Protein AF-A0AAW4L8B2-F1 (afdb_monomer_lite)

pLDDT: mean 75.54, std 14.94, range [41.06, 93.44]

InterPro domains:
  IPR036188 FAD/NAD(P)-binding domain superfamily [G3DSA:3.50.50.60] (1-39)
  IPR036188 FAD/NAD(P)-binding domain superfamily [SSF51905] (1-44)

Organism: NCBI:txid60036

Secondary structure (DSSP, 8-state):
----EEEE--SHHHHHHHHHHHHTT---EEEE-SSSS-S-TTS-EEEPSTT-EEE-----

Foldseek 3Di:
DDDAAEQEALEQVSLVVVVVCVVVVNDRYDYDYPDPDHDAPDDDWDQDPPRRTHRDNDDD

Sequence (60 aa):
MHNKIIIIGAGPSGLGAAYHFSKLSHTDWQILEFNDWVSCKPNKIRQLPNEVFECIQGSP

Radius of gyration: 12.0 Å; chains: 1; bounding box: 44×18×25 Å

Structure (mmCIF, N/CA/C/O backbone):
data_AF-A0AAW4L8B2-F1
#
_entry.id   AF-A0AAW4L8B2-F1
#
loop_
_atom_site.group_PDB
_atom_site.id
_atom_site.type_symbol
_atom_site.label_atom_id
_atom_site.label_alt_id
_atom_site.label_comp_id
_atom_site.label_asym_id
_atom_site.label_entity_id
_atom_site.label_seq_id
_atom_site.pdbx_PDB_ins_code
_atom_site.Cartn_x
_atom_site.Cartn_y
_atom_site.Cartn_z
_atom_site.occupancy
_atom_site.B_iso_or_equiv
_atom_site.auth_seq_id
_atom_site.auth_comp_id
_atom_site.auth_asym_id
_atom_site.auth_atom_id
_atom_site.pdbx_PDB_model_num
ATOM 1 N N . MET A 1 1 ? -22.473 10.988 6.637 1.00 50.03 1 MET A N 1
ATOM 2 C CA . MET A 1 1 ? -21.819 10.833 5.321 1.00 50.03 1 MET A CA 1
ATOM 3 C C . MET A 1 1 ? -20.649 9.890 5.511 1.00 50.03 1 MET A C 1
ATOM 5 O O . MET A 1 1 ? -19.881 10.110 6.438 1.00 50.03 1 MET A O 1
ATOM 9 N N . HIS A 1 2 ? -20.583 8.813 4.735 1.00 74.75 2 HIS 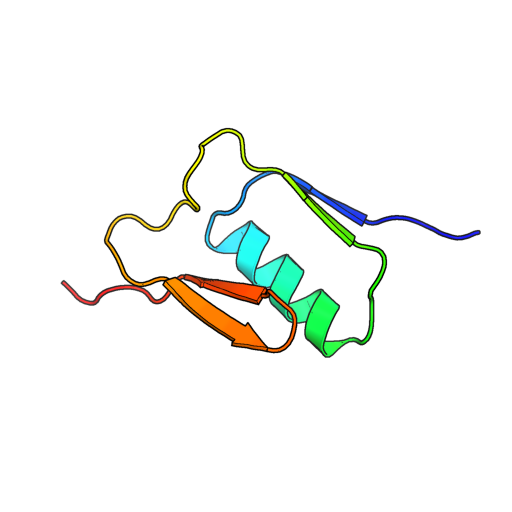A N 1
ATOM 10 C CA . HIS A 1 2 ? -19.475 7.857 4.757 1.00 74.75 2 HIS A CA 1
ATOM 11 C C . HIS A 1 2 ? -18.624 8.156 3.521 1.00 74.75 2 HIS A C 1
ATOM 13 O O . HIS A 1 2 ? -19.126 8.029 2.406 1.00 74.75 2 HIS A O 1
ATOM 19 N N . ASN A 1 3 ? -17.408 8.667 3.718 1.00 82.69 3 ASN A N 1
ATOM 20 C CA . ASN A 1 3 ? -16.539 9.084 2.622 1.00 82.69 3 ASN A CA 1
ATOM 21 C C . ASN A 1 3 ? -15.465 8.022 2.412 1.00 82.69 3 ASN A C 1
ATOM 23 O O . ASN A 1 3 ? -14.516 7.957 3.190 1.00 82.69 3 ASN A O 1
ATOM 27 N N . LYS A 1 4 ? -15.610 7.245 1.340 1.00 88.81 4 LYS A N 1
ATOM 28 C CA . LYS A 1 4 ? -14.600 6.277 0.923 1.00 88.81 4 LYS A CA 1
ATOM 29 C C . LYS A 1 4 ? -13.373 6.984 0.365 1.00 88.81 4 LYS A C 1
ATOM 31 O O . LYS A 1 4 ? -13.497 7.866 -0.488 1.00 88.81 4 LYS A O 1
ATOM 36 N N . ILE A 1 5 ? -12.188 6.573 0.808 1.00 91.50 5 ILE A N 1
ATOM 37 C CA . ILE A 1 5 ? -10.912 7.126 0.342 1.00 91.50 5 ILE A CA 1
ATOM 38 C C . ILE A 1 5 ? -10.340 6.241 -0.767 1.00 91.50 5 ILE A C 1
ATOM 40 O O . ILE A 1 5 ? -10.178 5.035 -0.594 1.00 91.50 5 ILE A O 1
ATOM 44 N N . ILE A 1 6 ? -9.991 6.841 -1.906 1.00 93.44 6 ILE A N 1
ATOM 45 C CA . ILE A 1 6 ? -9.340 6.138 -3.017 1.00 93.44 6 ILE A CA 1
ATOM 46 C C . ILE A 1 6 ? -7.921 6.679 -3.194 1.00 93.44 6 ILE A C 1
ATOM 48 O O . ILE A 1 6 ? -7.728 7.874 -3.411 1.00 93.44 6 ILE A O 1
ATOM 52 N N . ILE A 1 7 ? -6.934 5.789 -3.114 1.00 91.94 7 ILE A N 1
ATOM 53 C CA . ILE A 1 7 ? -5.519 6.073 -3.369 1.00 91.94 7 ILE A CA 1
ATOM 54 C C . ILE A 1 7 ? -5.194 5.573 -4.780 1.00 91.94 7 ILE A C 1
ATOM 56 O O . ILE A 1 7 ? -5.397 4.398 -5.081 1.00 91.94 7 ILE A O 1
ATOM 60 N N . ILE A 1 8 ? -4.680 6.447 -5.645 1.00 93.00 8 ILE A N 1
ATOM 61 C CA . ILE A 1 8 ? -4.245 6.081 -6.999 1.00 93.00 8 ILE A CA 1
ATOM 62 C C . ILE A 1 8 ? -2.715 5.984 -7.023 1.00 93.00 8 ILE A C 1
ATOM 64 O O . ILE A 1 8 ? -2.027 6.973 -6.775 1.00 93.00 8 ILE A O 1
ATOM 68 N N . GLY A 1 9 ? -2.205 4.793 -7.334 1.00 90.00 9 GLY A N 1
ATOM 69 C CA . GLY A 1 9 ? -0.785 4.444 -7.390 1.00 90.00 9 GLY A CA 1
ATOM 70 C C . GLY A 1 9 ? -0.274 3.778 -6.109 1.00 90.00 9 GLY A C 1
ATOM 71 O O . GLY A 1 9 ? -0.346 4.356 -5.028 1.00 90.00 9 GLY A O 1
ATOM 72 N N . ALA A 1 10 ? 0.320 2.590 -6.235 1.00 88.38 10 ALA A N 1
ATOM 73 C CA . ALA A 1 10 ? 0.949 1.811 -5.165 1.00 88.38 10 ALA A CA 1
ATOM 74 C C . ALA A 1 10 ? 2.481 1.951 -5.161 1.00 88.38 10 ALA A C 1
ATOM 76 O O . ALA A 1 10 ? 3.228 0.981 -5.018 1.00 88.38 10 ALA A O 1
ATOM 77 N N . GLY A 1 11 ? 2.961 3.184 -5.332 1.00 86.50 11 GLY A N 1
ATOM 78 C CA . GLY A 1 11 ? 4.350 3.560 -5.052 1.00 86.50 11 GLY A CA 1
ATOM 79 C C . GLY A 1 11 ? 4.573 3.918 -3.574 1.00 86.50 11 GLY A C 1
ATOM 80 O O . GLY A 1 11 ? 3.642 3.834 -2.770 1.00 86.50 11 GLY A O 1
ATOM 81 N N . PRO A 1 12 ? 5.773 4.402 -3.198 1.00 84.81 12 PRO A N 1
ATOM 82 C CA . PRO A 1 12 ? 6.097 4.750 -1.810 1.00 84.81 12 PRO A CA 1
ATOM 83 C C . PRO 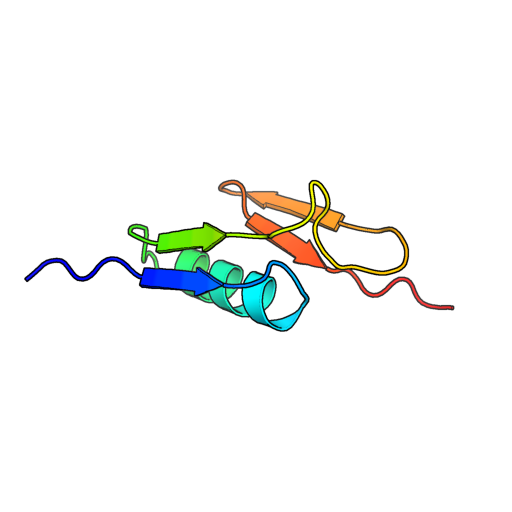A 1 12 ? 5.101 5.724 -1.163 1.00 84.81 12 PRO A C 1
ATOM 85 O O . PRO A 1 12 ? 4.739 5.560 -0.003 1.00 84.81 12 PRO A O 1
ATOM 88 N N . SER A 1 13 ? 4.609 6.708 -1.924 1.00 88.88 13 SER A N 1
ATOM 89 C CA . SER A 1 13 ? 3.624 7.677 -1.427 1.00 88.88 13 SER A CA 1
ATOM 90 C C . SER A 1 13 ? 2.250 7.046 -1.174 1.00 88.88 13 SER A C 1
ATOM 92 O O . SER A 1 13 ? 1.679 7.249 -0.103 1.00 88.88 13 SER A O 1
ATOM 94 N N . GLY A 1 14 ? 1.742 6.239 -2.111 1.00 89.81 14 GLY A N 1
ATOM 95 C CA . GLY A 1 14 ? 0.440 5.586 -1.960 1.00 89.81 14 GLY A CA 1
ATOM 96 C C . GLY A 1 14 ? 0.432 4.524 -0.862 1.00 89.81 14 GLY A C 1
ATOM 97 O O . GLY A 1 14 ? -0.498 4.471 -0.059 1.00 89.81 14 GLY A O 1
ATOM 98 N N . LEU A 1 15 ? 1.509 3.742 -0.755 1.00 88.00 15 LEU A N 1
ATOM 99 C CA . LEU A 1 15 ? 1.689 2.782 0.336 1.00 88.00 15 LEU A CA 1
ATOM 100 C C . LEU A 1 15 ? 1.845 3.483 1.694 1.00 88.00 15 LEU A C 1
ATOM 102 O O . LEU A 1 15 ? 1.261 3.041 2.681 1.00 88.00 15 LEU A O 1
ATOM 106 N N . GLY A 1 16 ? 2.559 4.613 1.749 1.00 87.19 16 GLY A N 1
ATOM 107 C CA . GLY A 1 16 ? 2.645 5.442 2.953 1.00 87.19 16 GLY A CA 1
ATOM 108 C C . GLY A 1 16 ? 1.276 5.958 3.407 1.00 87.19 16 GLY A C 1
ATOM 109 O O . GLY A 1 16 ? 0.941 5.869 4.588 1.00 87.19 16 GLY A O 1
ATOM 110 N N . ALA A 1 17 ? 0.443 6.426 2.474 1.00 90.12 17 ALA A N 1
ATOM 111 C CA . ALA A 1 17 ? -0.927 6.837 2.778 1.00 90.12 17 ALA A CA 1
ATOM 112 C C . ALA A 1 17 ? -1.761 5.670 3.342 1.00 90.12 17 ALA A C 1
ATOM 114 O O . ALA A 1 17 ? -2.361 5.806 4.410 1.00 90.12 17 ALA A O 1
ATOM 115 N N . ALA A 1 18 ? -1.731 4.503 2.688 1.00 88.00 18 ALA A N 1
ATOM 116 C CA . ALA A 1 18 ? -2.424 3.291 3.138 1.00 88.00 18 ALA A CA 1
ATOM 117 C C . ALA A 1 18 ? -1.984 2.834 4.544 1.00 88.00 18 ALA A C 1
ATOM 119 O O . ALA A 1 18 ? -2.815 2.486 5.390 1.00 88.00 18 ALA A O 1
ATOM 120 N N . TYR A 1 19 ? -0.681 2.896 4.833 1.00 86.75 19 TYR A N 1
ATOM 121 C CA . TYR A 1 19 ? -0.126 2.601 6.154 1.00 86.75 19 TYR A CA 1
ATOM 122 C C . TYR A 1 19 ? -0.679 3.532 7.239 1.00 86.75 19 TYR A C 1
ATOM 124 O O . TYR A 1 19 ? -1.094 3.072 8.308 1.00 86.75 19 TYR A O 1
ATOM 132 N N . HIS A 1 20 ? -0.723 4.839 6.971 1.00 89.25 20 HIS A N 1
ATOM 133 C CA . HIS A 1 20 ? -1.262 5.810 7.919 1.00 89.25 20 HIS A CA 1
ATOM 134 C C . HIS A 1 20 ? -2.764 5.617 8.156 1.00 89.25 20 HIS A C 1
ATOM 136 O O . HIS A 1 20 ? -3.187 5.645 9.313 1.00 89.25 20 HIS A O 1
ATOM 142 N N . PHE A 1 21 ? -3.561 5.339 7.118 1.00 87.56 21 PHE A N 1
ATOM 143 C CA . PHE A 1 21 ? -4.987 5.034 7.293 1.00 87.56 21 PHE A CA 1
ATOM 144 C C . PHE A 1 21 ? -5.211 3.786 8.148 1.00 87.56 21 PHE A C 1
ATOM 146 O O . PHE A 1 21 ? -6.012 3.816 9.085 1.00 87.56 21 PHE A O 1
ATOM 153 N N . SER A 1 22 ? -4.421 2.738 7.907 1.00 83.75 22 SER A N 1
ATOM 154 C CA . SER A 1 22 ? -4.473 1.495 8.683 1.00 83.75 22 SER A CA 1
ATOM 155 C C . SER A 1 22 ? -4.144 1.710 10.161 1.00 83.75 22 SER A C 1
ATOM 157 O O . SER A 1 22 ? -4.770 1.106 11.029 1.00 83.75 22 SER A O 1
ATOM 159 N N . LYS A 1 23 ? -3.197 2.604 10.479 1.00 86.56 23 LYS A N 1
ATOM 160 C CA . LYS A 1 23 ? -2.880 2.966 11.871 1.00 86.56 23 LYS A CA 1
ATOM 161 C C . LYS A 1 23 ? -3.952 3.810 12.551 1.00 86.56 23 LYS A C 1
ATOM 163 O O . LYS A 1 23 ? -4.144 3.682 13.756 1.00 86.56 23 LYS A O 1
ATOM 168 N N . LEU A 1 24 ? -4.634 4.673 11.806 1.00 85.75 24 LEU A N 1
ATOM 169 C CA . LEU A 1 24 ? -5.655 5.578 12.340 1.00 85.75 24 LEU A CA 1
ATOM 170 C C . LEU A 1 24 ? -7.033 4.910 12.491 1.00 85.75 24 LEU A C 1
ATOM 172 O O . LEU A 1 24 ? -8.017 5.600 12.743 1.00 85.75 24 LEU A O 1
ATOM 176 N N . SER A 1 25 ? -7.114 3.578 12.358 1.00 82.38 25 SER A N 1
ATOM 177 C CA . SER A 1 25 ? -8.371 2.808 12.363 1.00 82.38 25 SER A CA 1
ATOM 178 C C . SER A 1 25 ? -9.372 3.271 11.298 1.00 82.38 25 SER A C 1
ATOM 180 O O . SER A 1 25 ? -10.580 3.089 11.442 1.00 82.38 25 SER A O 1
ATOM 182 N N . HIS A 1 26 ? -8.875 3.872 10.215 1.00 80.12 26 HIS A N 1
ATOM 183 C CA . HIS A 1 26 ? -9.682 4.206 9.055 1.00 80.12 26 HIS A CA 1
ATOM 184 C C . HIS A 1 26 ? -9.671 2.996 8.123 1.00 80.12 26 HIS A C 1
ATOM 186 O O . HIS A 1 26 ? -8.620 2.632 7.601 1.00 80.12 26 HIS A O 1
ATOM 192 N N . THR A 1 27 ? -10.816 2.336 7.957 1.00 81.62 27 THR A N 1
ATOM 193 C CA . THR A 1 27 ? -10.912 1.069 7.210 1.00 81.62 27 THR A CA 1
ATOM 194 C C . THR A 1 27 ? -11.585 1.207 5.848 1.00 81.62 27 THR A C 1
ATOM 196 O O . THR A 1 27 ? -11.442 0.312 5.023 1.00 81.62 27 THR A O 1
ATOM 199 N N . ASP A 1 28 ? -12.274 2.320 5.576 1.00 90.62 28 ASP A N 1
ATOM 200 C CA . ASP A 1 28 ? -12.948 2.551 4.292 1.00 90.62 28 ASP A CA 1
ATOM 201 C C . ASP A 1 28 ? -12.021 3.236 3.275 1.00 90.62 28 ASP A C 1
ATOM 203 O O . ASP A 1 28 ? -12.199 4.394 2.883 1.00 90.62 28 ASP A O 1
ATOM 207 N N . TRP A 1 29 ? -10.969 2.519 2.875 1.00 90.69 29 TRP A N 1
ATOM 208 C CA . TRP A 1 29 ? -10.049 2.966 1.833 1.00 90.69 29 TRP A CA 1
ATOM 209 C C . TRP A 1 29 ? -9.674 1.839 0.872 1.00 90.69 29 TRP A C 1
ATOM 211 O O . TRP A 1 29 ? -9.770 0.656 1.189 1.00 90.69 29 TRP A O 1
ATOM 221 N N . GLN A 1 30 ? -9.253 2.217 -0.332 1.00 91.25 30 GLN A N 1
ATOM 222 C CA . GLN A 1 30 ? -8.774 1.287 -1.350 1.00 91.25 30 GLN A CA 1
ATOM 223 C C . GLN A 1 30 ? -7.619 1.910 -2.133 1.00 91.25 30 GLN A C 1
ATOM 225 O O . GLN A 1 30 ? -7.638 3.109 -2.417 1.00 91.25 30 GLN A O 1
ATOM 230 N N . ILE A 1 31 ? -6.634 1.092 -2.506 1.00 89.69 31 ILE A N 1
ATOM 231 C CA . ILE A 1 31 ? -5.543 1.481 -3.402 1.00 89.69 31 ILE A CA 1
ATOM 232 C C . ILE A 1 31 ? -5.733 0.838 -4.776 1.00 89.69 31 ILE A C 1
ATOM 234 O O . ILE A 1 31 ? -6.096 -0.334 -4.871 1.00 89.69 31 ILE A O 1
ATOM 238 N N . LEU A 1 32 ? -5.520 1.614 -5.836 1.00 90.88 32 LEU A N 1
ATOM 239 C CA . LEU A 1 32 ? -5.574 1.161 -7.224 1.00 90.88 32 LEU A CA 1
ATOM 240 C C . LEU A 1 32 ? -4.207 1.387 -7.867 1.00 90.88 32 LEU A C 1
ATOM 242 O O . LEU A 1 32 ? -3.714 2.512 -7.887 1.00 90.88 32 LEU A O 1
ATOM 246 N N . GLU A 1 33 ? -3.608 0.330 -8.401 1.00 88.50 33 GLU A N 1
ATOM 247 C CA . GLU A 1 33 ? -2.357 0.375 -9.159 1.00 88.50 33 GLU A CA 1
ATOM 248 C C . GLU A 1 33 ? -2.632 -0.109 -10.580 1.00 88.50 33 GLU A C 1
ATOM 250 O O . GLU A 1 33 ? -3.436 -1.015 -10.789 1.00 88.50 33 GLU A O 1
ATOM 255 N N . PHE A 1 34 ? -2.007 0.547 -11.556 1.00 86.75 34 PHE A N 1
ATOM 256 C CA . PHE A 1 34 ? -2.158 0.173 -12.957 1.00 86.75 34 PHE A CA 1
ATOM 257 C C . PHE A 1 34 ? -1.418 -1.132 -13.259 1.00 86.75 34 PHE A C 1
ATOM 259 O O . PHE A 1 34 ? -1.898 -1.953 -14.036 1.00 86.75 34 PHE A O 1
ATOM 266 N N . ASN A 1 35 ? -0.245 -1.308 -12.650 1.00 83.50 35 ASN A N 1
ATOM 267 C CA . ASN A 1 35 ? 0.573 -2.500 -12.815 1.00 83.50 35 ASN A CA 1
ATOM 268 C C . ASN A 1 35 ? 0.080 -3.654 -11.921 1.00 83.50 35 ASN A C 1
ATOM 270 O O . ASN A 1 35 ? -0.539 -3.448 -10.879 1.00 83.50 35 ASN A O 1
ATOM 274 N N . ASP A 1 36 ? 0.427 -4.885 -12.286 1.00 80.12 36 ASP A N 1
ATOM 275 C CA . ASP A 1 36 ? 0.235 -6.093 -11.470 1.00 80.12 36 ASP A CA 1
ATOM 276 C C . ASP A 1 36 ? 1.281 -6.231 -10.345 1.00 80.12 36 ASP A C 1
ATOM 278 O O . ASP A 1 36 ? 1.248 -7.175 -9.556 1.00 80.12 36 ASP A O 1
ATOM 282 N N . TRP A 1 37 ? 2.189 -5.258 -10.228 1.00 73.81 37 TRP A N 1
ATOM 283 C CA . TRP A 1 37 ? 3.154 -5.129 -9.142 1.00 73.81 37 TRP A CA 1
ATOM 284 C C . TRP A 1 37 ? 3.054 -3.760 -8.465 1.00 73.81 37 TRP A C 1
ATOM 286 O O . TRP A 1 37 ? 2.806 -2.734 -9.098 1.00 73.81 37 TRP A O 1
ATOM 296 N N . VAL A 1 38 ? 3.345 -3.720 -7.164 1.00 75.56 38 VAL A 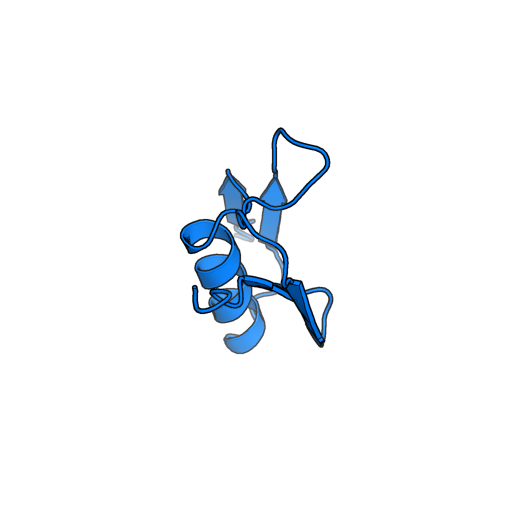N 1
ATOM 297 C CA . VAL A 1 38 ? 3.534 -2.451 -6.448 1.00 75.56 38 VAL A CA 1
ATOM 298 C C . VAL A 1 38 ? 4.901 -1.850 -6.786 1.00 75.56 38 VAL A C 1
ATOM 300 O O . VAL A 1 38 ? 5.899 -2.555 -6.961 1.00 75.56 38 VAL A O 1
ATOM 303 N N . SER A 1 39 ? 4.953 -0.527 -6.924 1.00 66.31 39 SER A N 1
ATOM 304 C CA . SER A 1 39 ? 6.076 0.174 -7.549 1.00 66.31 39 SER A CA 1
ATOM 305 C C . SER A 1 39 ? 7.208 0.462 -6.558 1.00 66.31 39 SER A C 1
ATOM 307 O O . SER A 1 39 ? 7.453 1.607 -6.172 1.00 66.31 39 SER A O 1
ATOM 309 N N . CYS A 1 40 ? 7.947 -0.590 -6.211 1.00 57.88 40 CYS A N 1
ATOM 310 C CA . CYS A 1 40 ? 9.259 -0.514 -5.575 1.00 57.88 40 CYS A CA 1
ATOM 311 C C . CYS A 1 40 ? 10.295 -1.171 -6.483 1.00 57.88 40 CYS A C 1
ATOM 313 O O . CYS A 1 40 ? 10.455 -2.390 -6.477 1.00 57.88 40 CYS A O 1
ATOM 315 N N . LYS A 1 41 ? 11.022 -0.378 -7.272 1.00 55.97 41 LYS A N 1
ATOM 316 C CA . LYS A 1 41 ? 12.223 -0.869 -7.960 1.00 55.97 41 LYS A CA 1
ATOM 317 C C . LYS A 1 41 ? 13.461 -0.626 -7.071 1.00 55.97 41 LYS A C 1
ATOM 319 O O . LYS A 1 41 ? 13.702 0.542 -6.782 1.00 55.97 41 LYS A O 1
ATOM 324 N N . PRO A 1 42 ? 14.267 -1.640 -6.676 1.00 53.97 42 PRO A N 1
ATOM 325 C CA . PRO A 1 42 ? 14.016 -3.083 -6.649 1.00 53.97 42 PRO A CA 1
ATOM 326 C C . PRO A 1 42 ? 13.761 -3.661 -5.230 1.00 53.97 42 PRO A C 1
ATOM 328 O O . PRO A 1 42 ? 14.552 -3.502 -4.304 1.00 53.97 42 PRO A O 1
ATOM 331 N N . ASN A 1 43 ? 12.698 -4.470 -5.151 1.00 50.91 43 ASN A N 1
ATOM 332 C CA . ASN A 1 43 ? 12.703 -5.872 -4.686 1.00 50.91 43 ASN A CA 1
ATOM 333 C C . ASN A 1 43 ? 12.539 -6.244 -3.203 1.00 50.91 43 ASN A C 1
ATOM 335 O O . ASN A 1 43 ? 12.711 -7.422 -2.881 1.00 50.91 43 ASN A O 1
ATOM 339 N N . LYS A 1 44 ? 12.114 -5.352 -2.303 1.00 55.16 44 LYS A N 1
ATOM 340 C CA . LYS A 1 44 ? 11.583 -5.803 -1.001 1.00 55.16 44 LYS A CA 1
ATOM 341 C C . LYS A 1 44 ? 10.285 -5.108 -0.637 1.00 55.16 44 LYS A C 1
ATOM 343 O O . LYS A 1 44 ? 10.261 -3.957 -0.213 1.00 55.16 44 LYS A O 1
ATOM 348 N N . ILE A 1 45 ? 9.204 -5.864 -0.770 1.00 61.16 45 ILE A N 1
ATOM 349 C CA . ILE A 1 45 ? 7.913 -5.517 -0.198 1.00 61.16 45 ILE A CA 1
ATOM 350 C C . ILE A 1 45 ? 7.804 -6.288 1.111 1.00 61.16 45 ILE A C 1
ATOM 352 O O . ILE A 1 45 ? 7.954 -7.511 1.126 1.00 61.16 45 ILE A O 1
ATOM 356 N N . ARG A 1 46 ? 7.554 -5.586 2.214 1.00 62.19 46 ARG A N 1
ATOM 357 C CA . ARG A 1 46 ? 7.178 -6.234 3.471 1.00 62.19 46 ARG A CA 1
ATOM 358 C C . ARG A 1 46 ? 5.668 -6.200 3.594 1.00 62.19 46 ARG A C 1
ATOM 360 O O . ARG A 1 46 ? 5.078 -5.125 3.649 1.00 62.19 46 ARG A O 1
ATOM 367 N N . GLN A 1 47 ? 5.065 -7.381 3.671 1.00 65.12 47 GLN A N 1
ATOM 368 C CA . GLN A 1 47 ? 3.684 -7.503 4.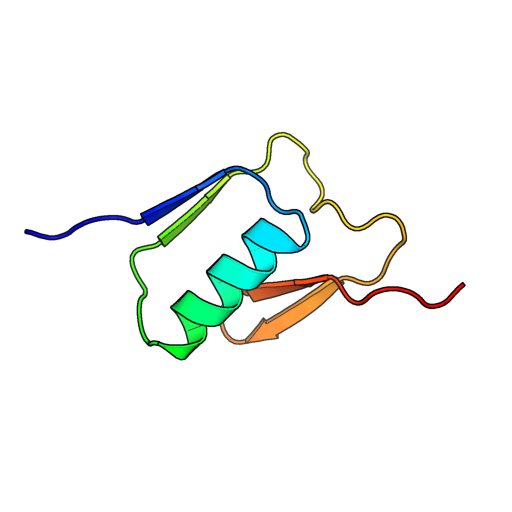106 1.00 65.12 47 GLN A CA 1
ATOM 369 C C . GLN A 1 47 ? 3.624 -7.205 5.608 1.00 65.12 47 GLN A C 1
ATOM 371 O O . GLN A 1 47 ? 4.322 -7.816 6.422 1.00 65.12 47 GLN A O 1
ATOM 376 N N . LEU A 1 48 ? 2.828 -6.210 5.960 1.00 64.06 48 LEU A N 1
ATOM 377 C CA . LEU A 1 48 ? 2.462 -5.854 7.320 1.00 64.06 48 LEU A CA 1
ATOM 378 C C . LEU A 1 48 ? 1.098 -6.490 7.654 1.00 64.06 48 LEU A C 1
ATOM 380 O O . LEU A 1 48 ? 0.415 -7.007 6.765 1.00 64.06 48 LEU A O 1
ATOM 384 N N . PRO A 1 49 ? 0.681 -6.482 8.932 1.00 61.44 49 PRO A N 1
ATOM 385 C CA . PRO A 1 49 ? -0.673 -6.884 9.304 1.00 61.44 49 PRO A CA 1
ATOM 386 C C . PRO A 1 49 ? -1.731 -6.093 8.519 1.00 61.44 49 PRO A C 1
ATOM 388 O O . PRO A 1 49 ? -1.487 -4.949 8.135 1.00 61.44 49 PRO A O 1
ATOM 391 N N . ASN A 1 50 ? -2.914 -6.685 8.337 1.00 60.72 50 ASN A N 1
ATOM 392 C CA . ASN A 1 50 ? -4.061 -6.065 7.656 1.00 60.72 50 ASN A CA 1
ATOM 393 C C . ASN A 1 50 ? -3.815 -5.731 6.175 1.00 60.72 50 ASN A C 1
ATOM 395 O O . ASN A 1 50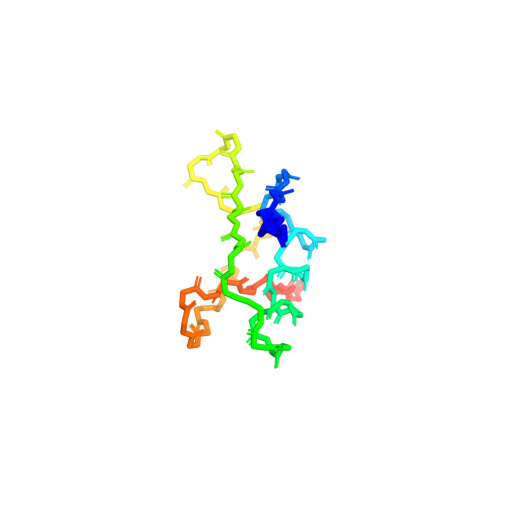 ? -4.247 -4.686 5.704 1.00 60.72 50 ASN A O 1
ATOM 399 N N . GLU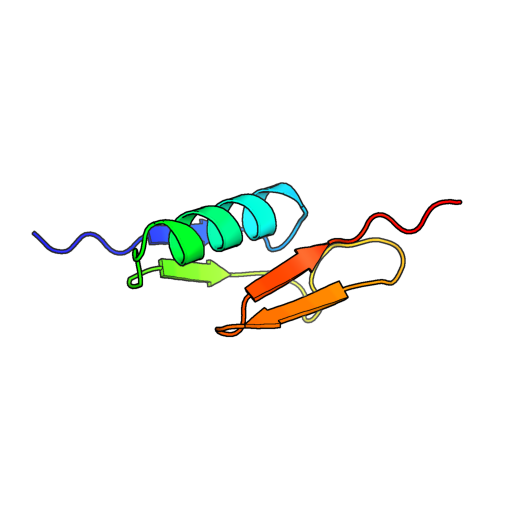 A 1 51 ? -3.104 -6.604 5.453 1.00 61.09 51 GLU A N 1
ATOM 400 C CA . GLU A 1 51 ? -2.905 -6.491 3.993 1.00 61.09 51 GLU A CA 1
ATOM 401 C C . GLU A 1 51 ? -2.177 -5.209 3.550 1.00 61.09 51 GLU A C 1
ATOM 403 O O . GLU A 1 51 ? -2.204 -4.826 2.382 1.00 61.09 51 GLU A O 1
ATOM 408 N N . VAL A 1 52 ? -1.479 -4.547 4.475 1.00 60.66 52 VAL A N 1
ATOM 409 C CA . VAL A 1 52 ? -0.676 -3.366 4.166 1.00 60.66 52 VAL A CA 1
ATOM 410 C C . VAL A 1 52 ? 0.671 -3.814 3.612 1.00 60.66 52 VAL A C 1
ATOM 412 O O . VAL A 1 52 ? 1.354 -4.651 4.200 1.00 60.66 52 VAL A O 1
ATOM 415 N N . PHE A 1 53 ? 1.089 -3.223 2.501 1.00 63.34 53 PHE A N 1
ATOM 416 C CA . PHE A 1 53 ? 2.388 -3.481 1.892 1.00 63.34 53 PHE A CA 1
ATOM 417 C C . PHE A 1 53 ? 3.270 -2.248 2.065 1.00 63.34 53 PHE A C 1
ATOM 419 O O . PHE A 1 53 ? 2.854 -1.134 1.767 1.00 63.34 53 PHE A O 1
ATOM 426 N N . GLU A 1 54 ? 4.486 -2.429 2.566 1.00 60.75 54 GLU A N 1
ATOM 427 C CA . GLU A 1 54 ? 5.465 -1.351 2.677 1.00 60.75 54 GLU A CA 1
ATOM 428 C C . GLU A 1 54 ? 6.578 -1.547 1.653 1.00 60.75 54 GLU A C 1
ATOM 430 O O . GLU A 1 54 ? 7.118 -2.646 1.488 1.00 60.75 54 GLU A O 1
ATOM 435 N N . CYS A 1 55 ? 6.936 -0.446 0.996 1.00 60.53 55 CYS A N 1
ATOM 436 C CA . CYS A 1 55 ? 8.145 -0.357 0.203 1.00 60.53 55 CYS A CA 1
ATOM 437 C C . CYS A 1 55 ? 9.351 -0.262 1.132 1.00 60.53 55 CYS A C 1
ATOM 439 O O . CYS A 1 55 ? 9.597 0.798 1.708 1.00 60.53 55 CYS A O 1
ATOM 441 N N . ILE A 1 56 ? 10.127 -1.333 1.268 1.00 60.00 56 ILE A N 1
ATOM 442 C CA . ILE A 1 56 ? 11.422 -1.219 1.928 1.00 60.00 56 ILE A CA 1
ATOM 443 C C . ILE A 1 56 ? 12.399 -0.770 0.849 1.00 60.00 56 ILE A C 1
ATOM 445 O O . ILE A 1 56 ? 12.562 -1.464 -0.157 1.00 60.00 56 ILE A O 1
ATOM 449 N N . GLN A 1 57 ? 13.044 0.385 1.025 1.00 52.91 57 GLN A N 1
ATOM 450 C CA . GLN A 1 57 ? 14.165 0.730 0.157 1.00 52.91 57 GLN A CA 1
ATOM 451 C C . GLN A 1 57 ? 15.225 -0.363 0.316 1.00 52.91 57 GLN A C 1
ATOM 453 O O . GLN A 1 57 ? 15.803 -0.531 1.389 1.00 52.91 57 GLN A O 1
ATOM 458 N N . GLY A 1 58 ? 15.434 -1.154 -0.736 1.00 50.59 58 GLY A N 1
ATOM 459 C CA . GLY A 1 58 ? 16.634 -1.962 -0.838 1.00 50.59 58 GLY A CA 1
ATOM 460 C C . GLY A 1 58 ? 17.804 -0.995 -0.926 1.00 50.59 58 GLY A C 1
ATOM 461 O O . GLY A 1 58 ? 17.890 -0.244 -1.895 1.00 50.59 58 GLY A O 1
ATOM 462 N N . SER A 1 59 ? 18.652 -0.965 0.104 1.00 41.06 59 SER A N 1
ATOM 463 C CA . SER A 1 59 ? 19.958 -0.312 0.015 1.00 41.06 59 SER A CA 1
ATOM 464 C C . SER A 1 59 ? 20.690 -0.823 -1.237 1.00 41.06 59 SER A C 1
ATOM 466 O O . SER A 1 59 ? 20.534 -2.011 -1.542 1.00 41.06 59 SER A O 1
ATOM 468 N N . PRO A 1 60 ? 21.432 0.037 -1.964 1.00 53.91 60 PRO A N 1
ATOM 469 C CA . PRO A 1 60 ? 22.257 -0.400 -3.090 1.00 53.91 60 PRO A CA 1
ATOM 470 C C . PRO A 1 60 ? 23.225 -1.523 -2.702 1.00 53.91 60 PRO A C 1
ATOM 472 O O . PRO A 1 60 ? 23.641 -1.571 -1.519 1.00 53.91 60 PRO A O 1
#